Protein AF-A0A1J4ZE29-F1 (afdb_monomer_lite)

Foldseek 3Di:
DDPPPDDDPVNVVVVVVVVVVVLVVVLVVVQVVCVVVVVDDPPDDSVNSSVVSVVVVVVVVVVVVVVD

Structure (mmCIF, N/CA/C/O backbone):
data_AF-A0A1J4ZE29-F1
#
_entry.id   AF-A0A1J4ZE29-F1
#
loop_
_atom_site.group_PDB
_atom_site.id
_atom_site.type_symbol
_atom_site.label_atom_id
_atom_site.label_alt_id
_atom_site.label_comp_id
_atom_site.label_asym_id
_atom_site.label_entity_id
_atom_site.label_seq_id
_atom_site.pdbx_PDB_ins_code
_atom_site.Cartn_x
_atom_site.Cartn_y
_atom_site.Cartn_z
_atom_site.occupancy
_atom_site.B_iso_or_equiv
_atom_site.auth_seq_id
_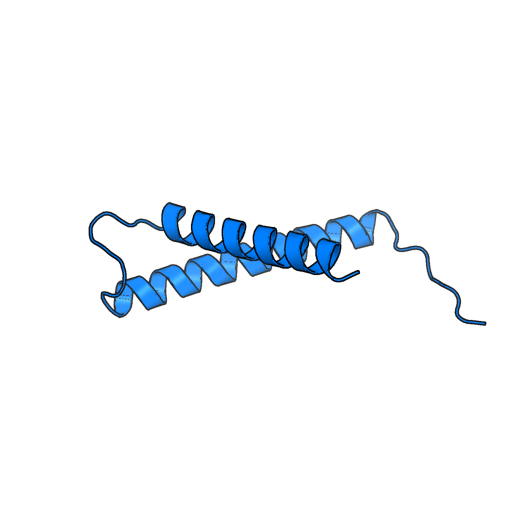atom_site.auth_comp_id
_atom_site.auth_asym_id
_atom_site.auth_atom_id
_atom_site.pdbx_PDB_model_num
ATOM 1 N N . MET A 1 1 ? 29.673 -14.834 -20.321 1.00 44.69 1 MET A N 1
ATOM 2 C CA . MET A 1 1 ? 29.135 -13.495 -20.640 1.00 44.69 1 MET A CA 1
ATOM 3 C C . MET A 1 1 ? 27.653 -13.519 -20.297 1.00 44.69 1 MET A C 1
ATOM 5 O O . MET A 1 1 ? 26.894 -14.156 -21.014 1.00 44.69 1 MET A O 1
ATOM 9 N N . LEU A 1 2 ? 27.263 -12.977 -19.139 1.00 52.94 2 LEU A N 1
ATOM 10 C CA . LEU A 1 2 ? 25.857 -12.917 -18.728 1.00 52.94 2 LEU A CA 1
ATOM 11 C C . LEU A 1 2 ? 25.118 -12.009 -19.720 1.00 52.94 2 LEU A C 1
ATOM 13 O O . LEU A 1 2 ? 25.372 -10.807 -19.755 1.00 52.94 2 LEU A O 1
ATOM 17 N N . LYS A 1 3 ? 24.258 -12.586 -20.568 1.00 49.50 3 LYS A N 1
ATOM 18 C CA . LYS A 1 3 ? 23.278 -11.808 -21.329 1.00 49.50 3 LYS A CA 1
ATOM 19 C C . LYS A 1 3 ? 22.312 -11.228 -20.299 1.00 49.50 3 LYS A C 1
ATOM 21 O O . LYS A 1 3 ? 21.482 -11.953 -19.766 1.00 49.50 3 LYS A O 1
ATOM 26 N N . LEU A 1 4 ? 22.481 -9.948 -19.978 1.00 61.53 4 LEU A N 1
ATOM 27 C CA . LEU A 1 4 ? 21.446 -9.145 -19.336 1.00 61.53 4 LEU A CA 1
ATOM 28 C C . LEU A 1 4 ? 20.285 -9.081 -20.326 1.00 61.53 4 LEU A C 1
ATOM 30 O O . LEU A 1 4 ? 20.286 -8.240 -21.226 1.00 61.53 4 LEU A O 1
ATOM 34 N N . ASP A 1 5 ? 19.373 -10.046 -20.226 1.00 67.94 5 ASP A N 1
ATOM 35 C CA . ASP A 1 5 ? 18.165 -10.047 -21.032 1.00 67.94 5 ASP A CA 1
ATOM 36 C C . ASP A 1 5 ? 17.370 -8.799 -20.657 1.00 67.94 5 ASP A C 1
ATOM 38 O O . ASP A 1 5 ? 17.123 -8.509 -19.482 1.00 67.94 5 ASP A O 1
ATOM 42 N N . LYS A 1 6 ? 17.103 -7.968 -21.656 1.00 75.19 6 LYS A N 1
ATOM 43 C CA . LYS A 1 6 ? 16.458 -6.680 -21.444 1.00 75.19 6 LYS A CA 1
ATOM 44 C C . LYS A 1 6 ? 14.986 -7.008 -21.235 1.00 75.19 6 LYS A C 1
ATOM 46 O O . LYS A 1 6 ? 14.317 -7.303 -22.219 1.00 75.19 6 LYS A O 1
ATOM 51 N N . GLU A 1 7 ? 14.509 -6.964 -19.987 1.00 77.00 7 GLU A N 1
ATOM 52 C CA . GLU A 1 7 ? 13.089 -7.200 -19.686 1.00 77.00 7 GLU A CA 1
ATOM 53 C C . GLU A 1 7 ? 12.210 -6.443 -20.685 1.00 77.00 7 GLU A C 1
ATOM 55 O O . GLU A 1 7 ? 12.333 -5.216 -20.854 1.00 77.00 7 GLU A O 1
ATOM 60 N N . SER A 1 8 ? 11.331 -7.185 -21.348 1.00 90.44 8 SER A N 1
ATOM 61 C CA . SER A 1 8 ? 10.372 -6.619 -22.282 1.00 90.44 8 SER A CA 1
ATOM 62 C C . SER A 1 8 ? 9.406 -5.691 -21.538 1.00 90.44 8 SER A C 1
ATOM 64 O O . SER A 1 8 ? 9.148 -5.842 -20.342 1.00 90.44 8 SER A O 1
ATOM 66 N N . LEU A 1 9 ? 8.829 -4.711 -22.239 1.00 90.81 9 LEU A N 1
ATOM 67 C CA . LEU A 1 9 ? 7.823 -3.826 -21.635 1.00 90.81 9 LEU A CA 1
ATOM 68 C C . LEU A 1 9 ? 6.648 -4.630 -21.047 1.00 90.81 9 LEU A C 1
ATOM 70 O O . LEU A 1 9 ? 6.129 -4.277 -19.991 1.00 90.81 9 LEU A O 1
ATOM 74 N N . SER A 1 10 ? 6.277 -5.733 -21.706 1.00 91.94 10 SER A N 1
ATOM 75 C CA . SER A 1 10 ? 5.229 -6.644 -21.243 1.00 91.94 10 SER A CA 1
ATOM 76 C C . SER A 1 10 ? 5.576 -7.295 -19.905 1.00 91.94 10 SER A C 1
ATOM 78 O O . SER A 1 10 ? 4.724 -7.351 -19.024 1.00 91.94 10 SER A O 1
ATOM 80 N N . GLU A 1 11 ? 6.817 -7.750 -19.722 1.00 92.44 11 GLU A N 1
ATOM 81 C CA . GLU A 1 11 ? 7.268 -8.334 -18.452 1.00 92.44 11 GLU A CA 1
ATOM 82 C C . GLU A 1 11 ? 7.281 -7.296 -17.334 1.00 92.44 11 GLU A C 1
ATOM 84 O O . GLU A 1 11 ? 6.800 -7.574 -16.241 1.00 92.44 11 GLU A O 1
ATOM 89 N N . LYS A 1 12 ? 7.730 -6.066 -17.610 1.00 91.56 12 LYS A N 1
ATOM 90 C CA . LYS A 1 12 ? 7.714 -4.981 -16.615 1.00 91.56 12 LYS A CA 1
ATOM 91 C C . LYS A 1 12 ? 6.305 -4.652 -16.140 1.00 91.56 12 LYS A C 1
ATOM 93 O O . LYS A 1 12 ? 6.076 -4.510 -14.940 1.00 91.56 12 LYS A O 1
ATOM 98 N N . ILE A 1 13 ? 5.36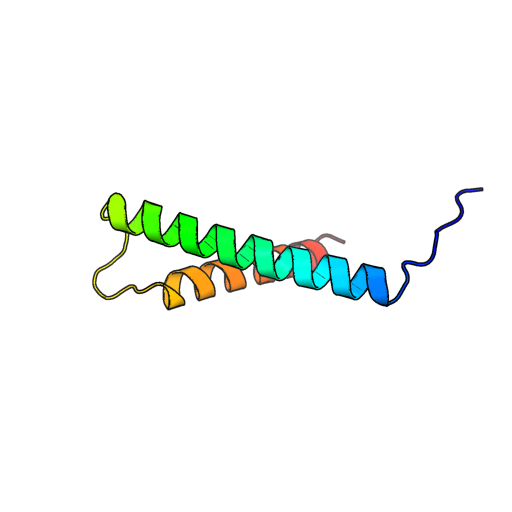1 -4.544 -17.075 1.00 94.12 13 ILE A N 1
ATOM 99 C CA . ILE A 1 13 ? 3.951 -4.295 -16.758 1.00 94.12 13 ILE A CA 1
ATOM 100 C C . ILE A 1 13 ? 3.368 -5.486 -15.992 1.00 94.12 13 ILE A C 1
ATOM 102 O O . ILE A 1 13 ? 2.697 -5.283 -14.984 1.00 94.12 13 ILE A O 1
ATOM 106 N N . GLY A 1 14 ? 3.658 -6.716 -16.424 1.00 94.81 14 GLY A N 1
ATOM 107 C CA . GLY A 1 14 ? 3.217 -7.934 -15.747 1.00 94.81 14 GLY A CA 1
ATOM 108 C C . GLY A 1 14 ? 3.726 -8.019 -14.308 1.00 94.81 14 GLY A C 1
ATOM 109 O O . GLY A 1 14 ? 2.941 -8.258 -13.394 1.00 94.81 14 GLY A O 1
ATOM 110 N N . ASN A 1 15 ? 5.008 -7.731 -14.091 1.00 92.69 15 ASN A N 1
ATOM 111 C CA . ASN A 1 15 ? 5.628 -7.702 -12.768 1.00 92.69 15 ASN A CA 1
ATOM 112 C C . ASN A 1 15 ? 4.997 -6.626 -11.877 1.00 92.69 15 ASN A C 1
ATOM 114 O O . ASN A 1 15 ? 4.678 -6.890 -10.718 1.00 92.69 15 ASN A O 1
ATOM 118 N N . PHE A 1 16 ? 4.766 -5.427 -12.418 1.00 92.56 16 PHE A N 1
ATOM 119 C CA . PHE A 1 16 ? 4.121 -4.342 -11.681 1.00 92.56 16 PHE A CA 1
ATOM 120 C C . PHE A 1 16 ? 2.670 -4.672 -11.304 1.00 92.56 16 PHE A C 1
ATOM 122 O O . PHE A 1 16 ? 2.270 -4.482 -10.157 1.00 92.56 16 PHE A O 1
ATOM 129 N N . LEU A 1 17 ? 1.888 -5.214 -12.241 1.00 95.56 17 LEU A N 1
ATOM 130 C CA . LEU A 1 17 ? 0.511 -5.640 -11.985 1.00 95.56 17 LEU A CA 1
ATOM 131 C C . LEU A 1 17 ? 0.456 -6.789 -10.978 1.00 95.56 17 LEU A C 1
ATOM 133 O O . LEU A 1 17 ? -0.364 -6.757 -10.064 1.00 95.56 17 LEU A O 1
ATOM 137 N N . GLY A 1 18 ? 1.349 -7.771 -11.105 1.00 96.19 18 GLY A N 1
ATOM 138 C CA . GLY A 1 18 ? 1.470 -8.875 -10.158 1.00 96.19 18 GLY A CA 1
ATOM 139 C C . GLY A 1 18 ? 1.771 -8.375 -8.748 1.00 96.19 18 GLY A C 1
ATOM 140 O O . GLY A 1 18 ? 1.105 -8.785 -7.798 1.00 96.19 18 GLY A O 1
ATOM 141 N N . TYR A 1 19 ? 2.701 -7.425 -8.618 1.00 93.19 19 TYR A N 1
ATOM 142 C CA . TYR A 1 19 ? 2.989 -6.767 -7.347 1.00 93.19 19 TYR A CA 1
ATOM 143 C C . TYR A 1 19 ? 1.759 -6.046 -6.783 1.00 93.19 19 TYR A C 1
ATOM 145 O O . TYR A 1 19 ? 1.422 -6.238 -5.617 1.00 93.19 19 TYR A O 1
ATOM 153 N N . LEU A 1 20 ? 1.051 -5.264 -7.606 1.00 94.56 20 LEU A N 1
ATOM 154 C CA . LEU A 1 20 ? -0.135 -4.519 -7.180 1.00 94.56 20 LEU A CA 1
ATOM 155 C C . LEU A 1 20 ? -1.259 -5.452 -6.701 1.00 94.56 20 LEU A C 1
ATOM 157 O O . LEU A 1 20 ? -1.863 -5.211 -5.659 1.00 94.56 20 LEU A O 1
ATOM 161 N N . VAL A 1 21 ? -1.516 -6.541 -7.428 1.00 96.62 21 VAL A N 1
ATOM 162 C CA . VAL A 1 21 ? -2.535 -7.538 -7.066 1.00 96.62 21 VAL A CA 1
ATOM 163 C C . VAL A 1 21 ? -2.154 -8.268 -5.781 1.00 96.62 21 VAL A C 1
ATOM 165 O O . VAL A 1 21 ? -2.979 -8.375 -4.874 1.00 96.62 21 VAL A O 1
ATOM 168 N N . ALA A 1 22 ? -0.906 -8.730 -5.665 1.00 95.88 22 ALA A N 1
ATOM 169 C CA . ALA A 1 22 ? -0.419 -9.388 -4.456 1.00 95.88 22 ALA A CA 1
ATOM 170 C C . ALA A 1 22 ? -0.515 -8.461 -3.237 1.00 95.88 22 ALA A C 1
ATOM 172 O O . ALA A 1 22 ? -0.955 -8.883 -2.168 1.00 95.88 22 ALA A O 1
ATOM 173 N N . TYR A 1 23 ? -0.170 -7.185 -3.417 1.00 93.69 23 TYR A N 1
ATOM 174 C CA . TYR A 1 23 ? -0.288 -6.160 -2.391 1.00 93.69 23 TYR A CA 1
ATOM 175 C C . TYR A 1 23 ? -1.741 -5.964 -1.933 1.00 93.69 23 TYR A C 1
ATOM 177 O O . TYR A 1 23 ? -2.015 -5.986 -0.733 1.00 93.69 23 TYR A O 1
ATOM 185 N N . LEU A 1 24 ? -2.691 -5.851 -2.867 1.00 95.62 24 LEU A N 1
ATOM 186 C CA . LEU A 1 24 ? -4.114 -5.725 -2.536 1.00 95.62 24 LEU A CA 1
ATOM 187 C C . LEU A 1 24 ? -4.620 -6.941 -1.754 1.00 95.62 24 LEU A C 1
ATOM 189 O O . LEU A 1 24 ? -5.203 -6.775 -0.682 1.00 95.62 24 LEU A O 1
ATOM 193 N N . ILE A 1 25 ? -4.338 -8.155 -2.236 1.00 97.00 25 ILE A N 1
ATOM 194 C CA . ILE A 1 25 ? -4.720 -9.401 -1.556 1.00 97.00 25 ILE A CA 1
ATOM 195 C C . ILE A 1 25 ? -4.144 -9.435 -0.137 1.00 97.00 25 ILE A C 1
ATOM 197 O O . ILE A 1 25 ? -4.874 -9.705 0.817 1.00 97.00 25 ILE A O 1
ATOM 201 N N . PHE A 1 26 ? -2.862 -9.100 0.017 1.00 95.94 26 PHE A N 1
ATOM 202 C CA . PHE A 1 26 ? -2.208 -9.022 1.319 1.00 95.94 26 PHE A CA 1
ATOM 203 C C . PHE A 1 26 ? -2.923 -8.045 2.260 1.00 95.94 26 PHE A C 1
ATOM 205 O O . PHE A 1 26 ? -3.244 -8.413 3.388 1.00 95.94 26 PHE A O 1
ATOM 212 N N . THR A 1 27 ? -3.233 -6.827 1.805 1.00 95.25 27 THR A N 1
ATOM 213 C CA . THR A 1 27 ? -3.907 -5.827 2.651 1.00 95.25 27 THR A CA 1
ATOM 214 C C . THR A 1 27 ? -5.337 -6.209 3.017 1.00 95.25 27 THR A C 1
ATOM 216 O O . THR A 1 27 ? -5.774 -5.909 4.126 1.00 95.25 27 THR A O 1
ATOM 219 N N . ILE A 1 28 ? -6.053 -6.912 2.134 1.00 96.31 28 ILE A N 1
ATOM 220 C CA . ILE A 1 28 ? -7.394 -7.436 2.416 1.00 96.31 28 ILE A CA 1
ATOM 221 C C . ILE A 1 28 ? -7.314 -8.486 3.524 1.00 96.31 28 ILE A C 1
ATOM 223 O O . ILE A 1 28 ? -8.020 -8.378 4.526 1.00 96.31 28 ILE A O 1
ATOM 227 N N . ILE A 1 29 ? -6.424 -9.472 3.377 1.00 97.25 29 ILE A N 1
ATOM 228 C CA . ILE A 1 29 ? -6.216 -10.516 4.388 1.00 97.25 29 ILE A CA 1
ATOM 229 C C . ILE A 1 29 ? -5.805 -9.882 5.718 1.00 97.25 29 ILE A C 1
ATOM 231 O O . ILE A 1 29 ? -6.379 -10.203 6.757 1.00 97.25 29 ILE A O 1
ATOM 235 N N . LEU A 1 30 ? -4.856 -8.945 5.692 1.00 95.19 30 LEU A N 1
ATOM 236 C CA . LEU A 1 30 ? -4.384 -8.251 6.884 1.00 95.19 30 LEU A CA 1
ATOM 237 C C . LEU A 1 30 ? -5.513 -7.486 7.582 1.00 95.19 30 LEU A C 1
ATOM 239 O O . LEU A 1 30 ? -5.645 -7.579 8.800 1.00 95.19 30 LEU A O 1
ATOM 243 N N . PHE A 1 31 ? -6.351 -6.771 6.829 1.00 95.88 31 PHE A N 1
ATOM 244 C CA . PHE A 1 31 ? -7.510 -6.076 7.381 1.00 95.88 31 PHE A CA 1
ATOM 245 C C . PHE A 1 31 ? -8.468 -7.046 8.079 1.00 95.88 31 PHE A C 1
ATOM 247 O O . PHE A 1 31 ? -8.856 -6.792 9.218 1.00 95.88 31 PHE A O 1
ATOM 254 N N . PHE A 1 32 ? -8.796 -8.179 7.451 1.00 96.25 32 PHE A N 1
ATOM 255 C CA . PHE A 1 32 ? -9.655 -9.191 8.069 1.00 96.25 32 PHE A CA 1
ATOM 256 C C . PHE A 1 32 ? -9.044 -9.781 9.338 1.00 96.25 32 PHE A C 1
ATOM 258 O O . PHE A 1 32 ? -9.743 -9.904 10.340 1.00 96.25 32 PHE A O 1
ATOM 265 N N . VAL A 1 33 ? -7.748 -10.097 9.334 1.00 96.94 33 VAL A N 1
ATOM 266 C CA . VAL A 1 33 ? -7.049 -10.617 10.518 1.00 96.94 33 VAL A CA 1
ATOM 267 C C . VAL A 1 33 ? -7.063 -9.590 11.652 1.00 96.94 33 VAL A C 1
ATOM 269 O O . VAL A 1 33 ? -7.414 -9.926 12.781 1.00 96.94 33 VAL A O 1
ATOM 272 N N . LEU A 1 34 ? -6.728 -8.329 11.373 1.00 95.25 34 LEU A N 1
ATOM 273 C CA . LEU A 1 34 ? -6.714 -7.271 12.388 1.00 95.25 34 LEU A CA 1
ATOM 274 C C . LEU A 1 34 ? -8.116 -6.967 12.923 1.00 95.25 34 LEU A C 1
ATOM 276 O O . LEU A 1 34 ? -8.273 -6.732 14.123 1.00 95.25 34 LEU A O 1
ATOM 280 N N . SER A 1 35 ? -9.124 -6.995 12.049 1.00 94.12 35 SER A N 1
ATOM 281 C CA . SER A 1 35 ? -10.527 -6.822 12.419 1.00 94.12 35 SER A CA 1
ATOM 282 C C . SER A 1 35 ? -11.008 -7.974 13.298 1.00 94.12 35 SER A C 1
ATOM 284 O O . SER A 1 35 ? -11.547 -7.727 14.371 1.00 94.12 35 SER A O 1
ATOM 286 N N . TYR A 1 36 ? -10.728 -9.220 12.909 1.00 95.94 36 TYR A N 1
ATOM 287 C CA . TYR A 1 36 ? -11.084 -10.412 13.680 1.00 95.94 36 TYR A CA 1
ATOM 288 C C . TYR A 1 36 ? -10.443 -10.423 15.075 1.00 95.94 36 TYR A C 1
ATOM 290 O O . TY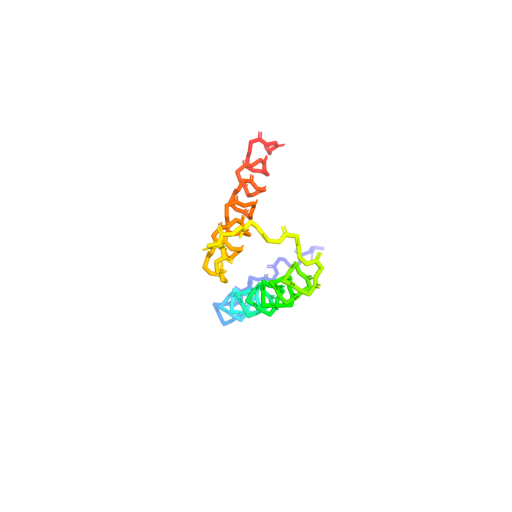R A 1 36 ? -11.072 -10.815 16.053 1.00 95.94 36 TYR A O 1
ATOM 298 N N . LEU A 1 37 ? -9.200 -9.952 15.187 1.00 96.75 37 LEU A N 1
ATOM 299 C CA . LEU A 1 37 ? -8.481 -9.878 16.459 1.00 96.75 37 LEU A CA 1
ATOM 300 C C . LEU A 1 37 ? -8.855 -8.656 17.317 1.00 96.75 37 LEU A C 1
ATOM 302 O O . LEU A 1 37 ? -8.256 -8.475 18.379 1.00 96.75 37 LEU A O 1
ATOM 306 N N . ASN A 1 38 ? -9.790 -7.805 16.873 1.00 92.88 38 ASN A N 1
ATOM 307 C CA . ASN A 1 38 ? -10.103 -6.515 17.503 1.00 92.88 38 ASN A CA 1
ATOM 308 C C . ASN A 1 38 ? -8.840 -5.668 17.761 1.00 92.88 38 ASN A C 1
ATOM 310 O O . ASN A 1 38 ? -8.698 -5.014 18.792 1.00 92.88 38 ASN A O 1
ATOM 314 N N . LYS A 1 39 ? -7.875 -5.730 16.833 1.00 93.69 39 LYS A N 1
ATOM 315 C CA . LYS A 1 39 ? -6.623 -4.953 16.873 1.00 93.69 39 LYS A CA 1
ATOM 316 C C . LYS A 1 39 ? -6.687 -3.690 16.020 1.00 93.69 39 LYS A C 1
ATOM 318 O O . LYS A 1 39 ? -5.715 -2.940 15.984 1.00 93.69 39 LYS A O 1
ATOM 323 N N . LEU A 1 40 ? -7.808 -3.457 15.340 1.00 92.56 40 LEU A N 1
ATOM 324 C CA . LEU A 1 40 ? -8.069 -2.200 14.654 1.00 92.56 40 LEU A CA 1
ATOM 325 C C . LEU A 1 40 ? -8.584 -1.160 15.655 1.00 92.56 40 LEU A C 1
ATOM 327 O O . LEU A 1 40 ? -9.506 -1.466 16.410 1.00 92.56 40 LEU A O 1
ATOM 331 N N . PRO A 1 41 ? -8.026 0.061 15.656 1.00 92.50 41 PRO A N 1
ATOM 332 C CA . PRO A 1 41 ? -8.614 1.173 16.386 1.00 92.50 41 PRO A CA 1
ATOM 333 C C . PRO A 1 41 ? -10.048 1.451 15.923 1.00 92.50 41 PRO A C 1
ATOM 335 O O . PRO A 1 41 ? -10.407 1.206 14.767 1.00 92.50 41 PRO A O 1
ATOM 338 N N . GLU A 1 42 ? -10.864 2.011 16.812 1.00 90.38 42 GLU A N 1
ATOM 339 C CA . GLU A 1 42 ? -12.225 2.409 16.460 1.00 90.38 42 GLU A CA 1
ATOM 340 C C . GLU A 1 42 ? -12.213 3.424 15.302 1.00 90.38 42 GLU A C 1
ATOM 342 O O . GLU A 1 42 ? -11.421 4.367 15.273 1.00 90.38 42 GLU A O 1
ATOM 347 N N . GLY A 1 43 ? -13.067 3.193 14.302 1.00 89.50 43 GLY A N 1
ATOM 348 C CA . GLY A 1 43 ? -13.149 4.013 13.087 1.00 89.50 43 GLY A CA 1
ATOM 349 C C . GLY A 1 43 ? -12.153 3.652 11.976 1.00 89.50 43 GLY A C 1
ATOM 350 O O . GLY A 1 43 ? -12.262 4.181 10.868 1.00 89.50 43 GLY A O 1
ATOM 351 N N . TRP A 1 44 ? -11.213 2.728 12.206 1.00 94.56 44 TRP A N 1
ATOM 352 C CA . TRP A 1 44 ? -10.260 2.323 11.171 1.00 94.56 44 TRP A CA 1
ATOM 353 C C . TRP A 1 44 ? -10.863 1.304 10.203 1.00 94.56 44 TRP A C 1
ATOM 355 O O . TRP A 1 44 ? -10.980 0.116 10.491 1.00 94.56 44 TRP A O 1
ATOM 365 N N . GLY A 1 45 ? -11.210 1.779 9.007 1.00 93.88 45 GLY A N 1
ATOM 366 C CA . GLY A 1 45 ? -11.586 0.930 7.874 1.00 93.88 45 GLY A CA 1
ATOM 367 C C . GLY A 1 45 ? -10.398 0.451 7.029 1.00 93.88 45 GLY A C 1
ATOM 368 O O . GLY A 1 45 ? -9.259 0.882 7.215 1.00 93.88 45 GLY A O 1
ATOM 369 N N . TYR A 1 46 ? -10.696 -0.374 6.023 1.00 92.75 46 TYR A N 1
ATOM 370 C CA . TYR A 1 46 ? -9.734 -0.940 5.065 1.00 92.75 46 TYR A CA 1
ATOM 371 C C . TYR A 1 46 ? -8.764 0.088 4.456 1.00 92.75 46 TYR A C 1
ATOM 373 O O . TYR A 1 46 ? -7.571 -0.184 4.336 1.00 92.75 46 TYR A O 1
ATOM 381 N N . ILE A 1 47 ? -9.252 1.292 4.137 1.00 94.44 47 ILE A N 1
ATOM 382 C CA . ILE A 1 47 ? -8.447 2.365 3.532 1.00 94.44 47 ILE A CA 1
ATOM 383 C C . ILE A 1 47 ? -7.243 2.753 4.403 1.00 94.44 47 ILE A C 1
ATOM 385 O O . ILE A 1 47 ? -6.174 3.033 3.866 1.00 94.44 47 ILE A O 1
ATOM 389 N N . HIS A 1 48 ? -7.371 2.706 5.732 1.00 94.75 48 HIS A N 1
ATOM 390 C CA . HIS A 1 48 ? -6.264 3.015 6.641 1.00 94.75 48 HIS A CA 1
ATOM 391 C C . HIS A 1 48 ? -5.163 1.953 6.558 1.00 94.75 48 HIS A C 1
ATOM 393 O O . HIS A 1 48 ? -3.984 2.287 6.483 1.00 94.75 48 HIS A O 1
ATOM 399 N N . ILE A 1 49 ? -5.545 0.674 6.504 1.00 94.75 49 ILE A N 1
ATOM 400 C CA . ILE A 1 49 ? -4.597 -0.443 6.386 1.00 94.75 49 ILE A CA 1
ATOM 401 C C . ILE A 1 49 ? -3.894 -0.418 5.029 1.00 94.75 49 ILE A C 1
ATOM 403 O O . ILE A 1 49 ? -2.676 -0.584 4.963 1.00 94.75 49 ILE A O 1
ATOM 407 N N . LEU A 1 50 ? -4.636 -0.118 3.962 1.00 95.00 50 LEU A N 1
ATOM 408 C CA . LEU A 1 50 ? -4.078 0.081 2.630 1.00 95.00 50 LEU A CA 1
ATOM 409 C C . LEU A 1 50 ? -3.087 1.258 2.593 1.00 95.00 50 LEU A C 1
ATOM 411 O O . LEU A 1 50 ? -2.019 1.135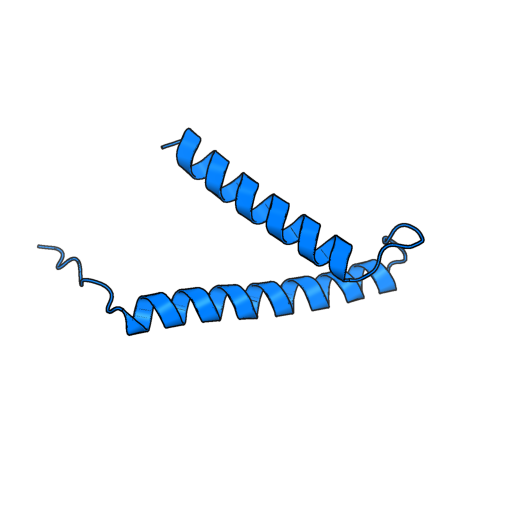 2.001 1.00 95.00 50 LEU A O 1
ATOM 415 N N . ALA A 1 51 ? -3.409 2.387 3.230 1.00 94.56 51 ALA A N 1
ATOM 416 C CA . ALA A 1 51 ? -2.528 3.553 3.283 1.00 94.56 51 ALA A CA 1
ATOM 417 C C . ALA A 1 51 ? -1.242 3.274 4.078 1.00 94.56 51 ALA A C 1
ATOM 419 O O . ALA A 1 51 ? -0.156 3.649 3.639 1.00 94.56 51 ALA A O 1
ATOM 420 N N . ILE A 1 52 ? -1.339 2.567 5.208 1.00 94.19 52 ILE A N 1
ATOM 421 C CA . ILE A 1 52 ? -0.175 2.173 6.014 1.00 94.19 52 ILE A CA 1
ATOM 422 C C . ILE A 1 52 ? 0.734 1.232 5.231 1.00 94.19 52 ILE A C 1
ATOM 424 O O . ILE A 1 52 ? 1.944 1.443 5.205 1.00 94.19 52 ILE A O 1
ATOM 428 N N . GLY A 1 53 ? 0.174 0.225 4.558 1.00 92.81 53 GLY A N 1
ATOM 429 C CA . GLY A 1 53 ? 0.970 -0.677 3.727 1.00 92.81 53 GLY A CA 1
ATOM 430 C C . GLY A 1 53 ? 1.708 0.065 2.603 1.00 92.81 53 GLY A C 1
ATOM 431 O O . GLY A 1 53 ? 2.876 -0.228 2.344 1.00 92.81 53 GLY A O 1
ATOM 432 N N . LEU A 1 54 ? 1.075 1.076 1.993 1.00 93.56 54 LEU A N 1
ATOM 433 C CA . LEU A 1 54 ? 1.687 1.890 0.942 1.00 93.56 54 LEU A CA 1
ATOM 434 C C . LEU A 1 54 ? 2.823 2.731 1.515 1.00 93.56 54 LEU A C 1
ATOM 436 O O . LEU A 1 54 ? 3.904 2.783 0.935 1.00 93.56 54 LEU A O 1
ATOM 440 N N . LEU A 1 55 ? 2.600 3.342 2.678 1.00 95.06 55 LEU A N 1
ATOM 441 C CA . LEU A 1 55 ? 3.599 4.137 3.378 1.00 95.06 55 LEU A CA 1
ATOM 442 C C . LEU A 1 55 ? 4.815 3.284 3.773 1.00 95.06 55 LEU A C 1
ATOM 444 O O . LEU A 1 55 ? 5.945 3.705 3.550 1.00 95.06 55 LEU A O 1
ATOM 448 N N . ILE A 1 56 ? 4.607 2.059 4.267 1.00 93.69 56 ILE A N 1
ATOM 449 C CA . ILE A 1 56 ? 5.693 1.114 4.577 1.00 93.69 56 ILE A CA 1
ATOM 450 C C . ILE A 1 56 ? 6.468 0.734 3.308 1.00 93.69 56 ILE A C 1
ATOM 452 O O . ILE A 1 56 ? 7.699 0.745 3.320 1.00 93.69 56 ILE A O 1
ATOM 456 N N . SER A 1 57 ? 5.773 0.427 2.210 1.00 91.31 57 SER A N 1
ATOM 457 C CA . SER A 1 57 ? 6.412 0.078 0.934 1.00 91.31 57 SER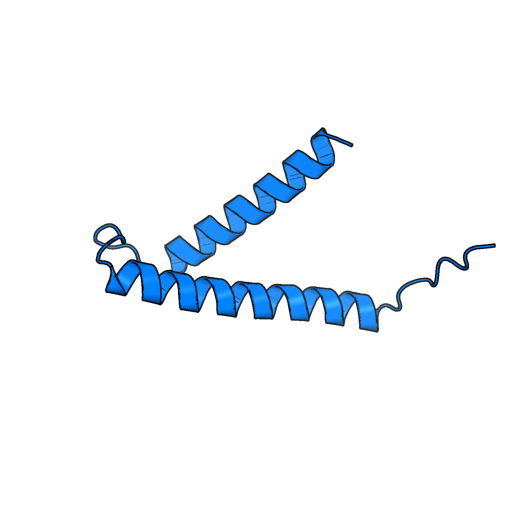 A CA 1
ATOM 458 C C . SER A 1 57 ? 7.248 1.237 0.365 1.00 91.31 57 SER A C 1
ATOM 460 O O . SER A 1 57 ? 8.385 1.039 -0.079 1.00 91.31 57 SER A O 1
ATOM 462 N N . LEU A 1 58 ? 6.735 2.468 0.460 1.00 93.62 58 LEU A N 1
ATOM 463 C CA . LEU A 1 58 ? 7.457 3.686 0.085 1.00 93.62 58 LEU A CA 1
ATOM 464 C C . LEU A 1 58 ? 8.694 3.903 0.958 1.00 93.62 58 LEU A C 1
ATOM 466 O O . LEU A 1 58 ? 9.778 4.119 0.422 1.00 93.62 58 LEU A O 1
ATOM 470 N N . ILE A 1 59 ? 8.567 3.788 2.283 1.00 95.69 59 ILE A N 1
ATOM 471 C CA . ILE A 1 59 ? 9.704 3.921 3.205 1.00 95.69 59 ILE A CA 1
ATOM 472 C C . ILE A 1 59 ? 10.772 2.869 2.904 1.00 95.69 59 ILE A C 1
ATOM 474 O O . ILE A 1 59 ? 11.949 3.207 2.812 1.00 95.69 59 ILE A O 1
ATOM 478 N N . GLY A 1 60 ? 10.384 1.607 2.701 1.00 92.75 60 GLY A N 1
ATOM 479 C CA . GLY A 1 60 ? 11.325 0.543 2.347 1.00 92.75 60 GLY A CA 1
ATOM 480 C C . GLY A 1 60 ? 12.074 0.834 1.043 1.00 92.75 60 GLY A C 1
ATOM 481 O O . GLY A 1 60 ? 13.275 0.579 0.946 1.00 92.75 60 GLY A O 1
ATOM 482 N N . SER A 1 61 ? 11.389 1.433 0.068 1.00 90.56 61 SER A N 1
ATOM 483 C CA . SER A 1 61 ? 11.995 1.861 -1.197 1.00 90.56 61 SER A CA 1
ATOM 484 C C . SER A 1 61 ? 12.974 3.024 -1.001 1.00 90.56 61 SER A C 1
ATOM 486 O O . SER A 1 61 ? 14.095 2.950 -1.496 1.00 90.56 61 SER A O 1
ATOM 488 N N . LEU A 1 62 ? 12.610 4.040 -0.212 1.00 94.00 62 LEU A N 1
ATOM 489 C CA . LEU A 1 62 ? 13.485 5.176 0.110 1.00 94.00 62 LEU A CA 1
ATOM 490 C C . LEU A 1 62 ? 14.736 4.748 0.885 1.00 94.00 62 LEU A C 1
ATOM 492 O O . LEU A 1 62 ? 15.840 5.182 0.571 1.00 94.00 62 LEU A O 1
ATOM 496 N N . ILE A 1 63 ? 14.591 3.862 1.874 1.00 95.50 63 ILE A N 1
ATOM 497 C CA . ILE A 1 63 ? 15.729 3.322 2.632 1.00 95.50 63 ILE A CA 1
ATOM 498 C C . ILE A 1 63 ? 16.675 2.561 1.700 1.00 95.50 63 ILE A C 1
ATOM 500 O O . ILE A 1 63 ? 17.892 2.698 1.807 1.00 95.50 63 ILE A O 1
ATOM 504 N N . ARG A 1 64 ? 16.131 1.776 0.763 1.00 93.94 64 ARG A N 1
ATOM 505 C CA . ARG A 1 64 ? 16.929 1.059 -0.238 1.00 93.94 64 ARG A CA 1
ATOM 506 C C . ARG A 1 64 ? 17.714 2.008 -1.144 1.00 93.94 64 ARG A C 1
ATOM 508 O O . ARG A 1 64 ? 18.811 1.647 -1.558 1.00 93.94 64 ARG A O 1
ATOM 515 N N . GLU A 1 65 ? 17.155 3.167 -1.476 1.00 92.69 65 GLU A N 1
ATOM 516 C CA . GLU A 1 65 ? 17.862 4.201 -2.238 1.00 92.69 65 GLU A CA 1
ATOM 517 C C . GLU A 1 65 ? 18.946 4.890 -1.406 1.00 92.69 65 GLU A C 1
ATOM 519 O O . GLU A 1 65 ? 20.026 5.127 -1.927 1.00 92.69 65 GLU A O 1
ATOM 524 N N . LEU A 1 66 ? 18.700 5.147 -0.118 1.00 95.31 66 LEU A N 1
ATOM 525 C CA . LEU A 1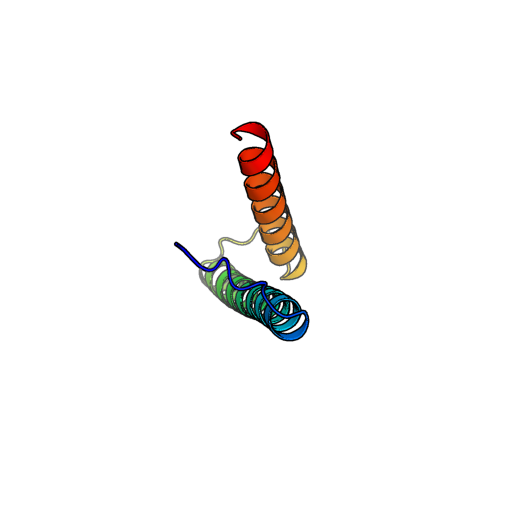 66 ? 19.669 5.791 0.775 1.00 95.31 66 LEU A CA 1
ATOM 526 C C . LEU A 1 66 ? 20.872 4.896 1.121 1.00 95.31 66 LEU A C 1
ATOM 528 O O . LEU A 1 66 ? 21.969 5.399 1.339 1.00 95.31 66 LEU A O 1
ATOM 532 N N . LEU A 1 67 ? 20.662 3.580 1.223 1.00 93.50 67 LEU A N 1
ATOM 533 C CA . LEU A 1 67 ? 21.706 2.598 1.555 1.00 93.50 67 LEU A CA 1
ATOM 534 C C . LEU A 1 67 ? 22.508 2.107 0.336 1.00 93.50 67 LEU A C 1
ATOM 536 O O . LEU A 1 67 ? 23.404 1.276 0.502 1.00 93.50 67 LEU A O 1
ATOM 540 N N . LYS A 1 68 ? 22.156 2.554 -0.870 1.00 74.94 68 LYS A N 1
ATOM 541 C CA . LYS A 1 68 ? 22.884 2.269 -2.110 1.00 74.94 68 LYS A CA 1
ATOM 542 C C . LYS A 1 68 ? 23.937 3.330 -2.385 1.00 74.94 68 LYS A C 1
ATOM 544 O O . LYS A 1 68 ? 24.990 2.928 -2.925 1.00 74.94 68 LYS A O 1
#

Radius of gyration: 16.71 Å; chains: 1; bounding box: 42×19×40 Å

Secondary structure (DSSP, 8-state):
--------HHHHHHHHHHHHHHHHHHHHHHHHHHHHTT-SPTT--HHHHHHHHHHHHHHHHHHHHHT-

Sequence (68 aa):
MLKLDKESLSEKIGNFLGYLVAYLIFTIILFFVLSYLNKLPEGWGYIHILAIGLLISLIGSLIRELLK

pLDDT: mean 90.42, std 10.96, range [44.69, 97.25]